Protein AF-A0AAQ2EU98-F1 (afdb_monomer_lite)

Radius of gyration: 20.44 Å; chains: 1; bounding box: 44×39×70 Å

Sequence (156 aa):
MKKLAYVLSVLFVCFVSSFALSAEQKSAYGIDYHKITYPQIITDFMYGIEPKLIEYYDTLKLTEKQKIHSLNGIAGSLTLNHMFKTLVEDIAATDPEATFVFTKLPKDDYSNLHLLAEYFRQKKEYKDKYGVELTKEEAEKSLKLYKALFGKDYNH

Structure (mmCIF, N/CA/C/O backbone):
data_AF-A0AAQ2EU98-F1
#
_entry.id   AF-A0AAQ2EU98-F1
#
loop_
_atom_site.group_PDB
_atom_site.id
_atom_site.type_symbol
_atom_site.label_atom_id
_atom_site.label_alt_id
_atom_site.label_comp_id
_atom_site.label_asym_id
_atom_site.label_entity_id
_atom_site.label_seq_id
_atom_site.pdbx_PDB_ins_code
_atom_site.Cartn_x
_atom_site.Cartn_y
_atom_site.Cartn_z
_atom_site.occupancy
_atom_site.B_iso_or_equiv
_atom_site.auth_seq_id
_atom_site.auth_comp_id
_atom_site.auth_asym_id
_atom_site.auth_atom_id
_atom_site.pdbx_PDB_model_num
ATOM 1 N N . MET A 1 1 ? -21.799 -8.458 -53.720 1.00 51.47 1 MET A N 1
ATOM 2 C CA . MET A 1 1 ? -20.801 -7.518 -53.152 1.00 51.47 1 MET A CA 1
ATOM 3 C C . MET A 1 1 ? -21.283 -6.719 -51.929 1.00 51.47 1 MET A C 1
ATOM 5 O O . MET A 1 1 ? -20.451 -6.396 -51.100 1.00 51.47 1 MET A O 1
ATOM 9 N N . LYS A 1 2 ? -22.589 -6.455 -51.730 1.00 50.22 2 LYS A N 1
ATOM 10 C CA . LYS A 1 2 ? -23.087 -5.677 -50.566 1.00 50.22 2 LYS A CA 1
ATOM 11 C C . LYS A 1 2 ? -22.963 -6.368 -49.191 1.00 50.22 2 LYS A C 1
ATOM 13 O O . LYS A 1 2 ? -22.840 -5.684 -48.185 1.00 50.22 2 LYS A O 1
ATOM 18 N N . LYS A 1 3 ? -22.953 -7.709 -49.138 1.00 52.12 3 LYS A N 1
ATOM 19 C CA . LYS A 1 3 ? -22.832 -8.467 -47.874 1.00 52.12 3 LYS A CA 1
ATOM 20 C C . LYS A 1 3 ? -21.415 -8.465 -47.283 1.00 52.12 3 LYS A C 1
ATOM 22 O O . LYS A 1 3 ? -21.280 -8.542 -46.072 1.00 52.12 3 LYS A O 1
ATOM 27 N N . LEU A 1 4 ? -20.375 -8.327 -48.113 1.00 52.66 4 LEU A N 1
ATOM 28 C CA . LEU A 1 4 ? -18.983 -8.331 -47.642 1.00 52.66 4 LEU A CA 1
ATOM 29 C C . LEU A 1 4 ? -18.619 -7.015 -46.932 1.00 52.66 4 LEU A C 1
ATOM 31 O O . LEU A 1 4 ? -17.951 -7.026 -45.905 1.00 52.66 4 LEU A O 1
ATOM 35 N N . ALA A 1 5 ? -19.122 -5.889 -47.449 1.00 55.06 5 ALA A N 1
ATOM 36 C CA . ALA A 1 5 ? -18.885 -4.566 -46.874 1.00 55.06 5 ALA A CA 1
ATOM 37 C C . ALA A 1 5 ? -19.527 -4.404 -45.483 1.00 55.06 5 ALA A C 1
ATOM 39 O O . ALA A 1 5 ? -18.953 -3.746 -44.620 1.00 55.06 5 ALA A O 1
ATOM 40 N N . TYR A 1 6 ? -20.676 -5.051 -45.252 1.00 54.59 6 TYR A N 1
ATOM 41 C CA . TYR A 1 6 ? -21.376 -5.039 -43.962 1.00 54.59 6 TYR A CA 1
ATOM 42 C C . TYR A 1 6 ? -20.635 -5.841 -42.883 1.00 54.59 6 TYR A C 1
ATOM 44 O O . TYR A 1 6 ? -20.549 -5.413 -41.739 1.00 54.59 6 TYR A O 1
ATOM 52 N N . VAL A 1 7 ? -20.047 -6.984 -43.249 1.00 57.12 7 VAL A N 1
ATOM 53 C CA . VAL A 1 7 ? -19.273 -7.810 -42.306 1.00 57.12 7 VAL A CA 1
ATOM 54 C C . VAL A 1 7 ? -17.977 -7.105 -41.892 1.00 57.12 7 VAL A C 1
ATOM 56 O O . VAL A 1 7 ? -17.619 -7.122 -40.717 1.00 57.12 7 VAL A O 1
ATOM 59 N N . LEU A 1 8 ? -17.317 -6.411 -42.824 1.00 54.53 8 LEU A N 1
ATOM 60 C CA . LEU A 1 8 ? -16.112 -5.625 -42.535 1.00 54.53 8 LEU A CA 1
ATOM 61 C C . LEU A 1 8 ? -16.386 -4.404 -41.646 1.00 54.53 8 LEU A C 1
ATOM 63 O O . LEU A 1 8 ? -15.570 -4.084 -40.786 1.00 54.53 8 LEU A O 1
ATOM 67 N N . SER A 1 9 ? -17.536 -3.744 -41.802 1.00 56.69 9 SER A N 1
ATOM 68 C CA . SER A 1 9 ? -17.892 -2.585 -40.971 1.00 56.69 9 SER A CA 1
ATOM 69 C C . SER A 1 9 ? -18.338 -2.981 -39.559 1.00 56.69 9 SER A C 1
ATOM 71 O O . SER A 1 9 ? -18.007 -2.277 -38.609 1.00 56.69 9 SER A O 1
ATOM 73 N N . VAL A 1 10 ? -18.981 -4.140 -39.383 1.00 56.00 10 VAL A N 1
ATOM 74 C CA . VAL A 1 10 ? -19.295 -4.680 -38.045 1.00 56.00 10 VAL A CA 1
ATOM 75 C C . VAL A 1 10 ? -18.024 -5.116 -37.301 1.00 56.00 10 VAL A C 1
ATOM 77 O O . VAL A 1 10 ? -17.886 -4.829 -36.115 1.00 56.00 10 VAL A O 1
ATOM 80 N N . LEU A 1 11 ? -17.054 -5.723 -37.995 1.00 51.88 11 LEU A N 1
ATOM 81 C CA . LEU A 1 11 ? -15.755 -6.070 -37.401 1.00 51.88 11 LEU A CA 1
ATOM 82 C C . LEU A 1 11 ? -14.951 -4.835 -36.983 1.00 51.88 11 LEU A C 1
ATOM 84 O O . LEU A 1 11 ? -14.313 -4.859 -35.934 1.00 51.88 11 LEU A O 1
ATOM 88 N N . PHE A 1 12 ? -15.014 -3.749 -37.758 1.00 50.00 12 PHE A N 1
ATOM 89 C CA . PHE A 1 12 ? -14.307 -2.515 -37.423 1.00 50.00 12 PHE A CA 1
ATOM 90 C C . PHE A 1 12 ? -14.896 -1.844 -36.175 1.00 50.00 12 PHE A C 1
ATOM 92 O O . PHE A 1 12 ? -14.141 -1.483 -35.282 1.00 50.00 12 PHE A O 1
ATOM 99 N N . VAL A 1 13 ? -16.228 -1.764 -36.048 1.00 52.78 13 VAL A N 1
ATOM 100 C CA . VAL A 1 13 ? -16.895 -1.155 -34.877 1.00 52.78 13 VAL A CA 1
ATOM 101 C C . VAL A 1 13 ? -16.627 -1.941 -33.589 1.00 52.78 13 VAL A C 1
ATOM 103 O O . VAL A 1 13 ? -16.368 -1.325 -32.557 1.00 52.78 13 VAL A O 1
ATOM 106 N N . CYS A 1 14 ? -16.593 -3.277 -33.646 1.00 49.75 14 CYS A N 1
ATOM 107 C CA . CYS A 1 14 ? -16.238 -4.098 -32.484 1.00 49.75 14 CYS A CA 1
ATOM 108 C C . CYS A 1 14 ? -14.759 -3.973 -32.081 1.00 49.75 14 CYS A C 1
ATOM 110 O O . CYS A 1 14 ? -14.447 -4.119 -30.901 1.00 49.75 14 CYS A O 1
ATOM 112 N N . PHE A 1 15 ? -13.856 -3.673 -33.023 1.00 46.19 15 PHE A N 1
ATOM 113 C CA . PHE A 1 15 ? -12.434 -3.488 -32.720 1.00 46.19 15 PHE A CA 1
ATOM 114 C C . PHE A 1 15 ? -12.136 -2.127 -32.077 1.00 46.19 15 PHE A C 1
ATOM 116 O O . PHE A 1 15 ? -11.270 -2.046 -31.209 1.00 46.19 15 PHE A O 1
ATOM 123 N N . VAL A 1 16 ? -12.862 -1.060 -32.442 1.00 50.31 16 VAL A N 1
ATOM 124 C CA . VAL A 1 16 ? -12.644 0.266 -31.825 1.00 50.31 16 VAL A CA 1
ATOM 125 C C . VAL A 1 16 ? -13.296 0.388 -30.446 1.00 50.31 16 VAL A C 1
ATOM 127 O O . VAL A 1 16 ? -12.795 1.127 -29.604 1.00 50.31 16 VAL A O 1
ATOM 130 N N . SER A 1 17 ? -14.365 -0.367 -30.162 1.00 44.22 17 SER A N 1
ATOM 131 C CA . SER A 1 17 ? -15.016 -0.351 -28.842 1.00 44.22 17 SER A CA 1
ATOM 132 C C . SER A 1 17 ? -14.200 -1.014 -27.725 1.00 44.22 17 SER A C 1
ATOM 134 O O . SER A 1 17 ? -14.495 -0.792 -26.554 1.00 44.22 17 SER A O 1
ATOM 136 N N . SER A 1 18 ? -13.163 -1.791 -28.056 1.00 44.19 18 SER A N 1
ATOM 137 C CA . SER A 1 18 ? -12.210 -2.317 -27.066 1.00 44.19 18 SER A CA 1
ATOM 138 C C . SER A 1 18 ? -11.132 -1.303 -26.664 1.00 44.19 18 SER A C 1
ATOM 140 O O . SER A 1 18 ? -10.436 -1.534 -25.682 1.00 44.19 18 SER A O 1
ATOM 142 N N . PHE A 1 19 ? -11.037 -0.154 -27.345 1.00 45.81 19 PHE A N 1
ATOM 143 C CA . PHE A 1 19 ? -10.259 1.009 -26.895 1.00 45.81 19 PHE A CA 1
ATOM 144 C C . PHE A 1 19 ? -11.120 1.954 -26.045 1.00 45.81 19 PHE A C 1
ATOM 146 O O . PHE A 1 19 ? -11.002 3.178 -26.128 1.00 45.81 19 PHE A O 1
ATOM 153 N N . ALA A 1 20 ? -12.021 1.382 -25.242 1.00 42.53 20 ALA A N 1
ATOM 154 C CA . ALA A 1 20 ? -12.706 2.098 -24.183 1.00 42.53 20 ALA A CA 1
ATOM 155 C C . ALA A 1 20 ? -11.646 2.669 -23.234 1.00 42.53 20 ALA A C 1
ATOM 157 O O . ALA A 1 20 ? -11.053 1.933 -22.456 1.00 42.53 20 ALA A O 1
ATOM 158 N N . LEU A 1 21 ? -11.390 3.969 -23.398 1.00 41.78 21 LEU A N 1
ATOM 159 C CA . LEU A 1 21 ? -10.647 4.860 -22.520 1.00 41.78 21 LEU A CA 1
ATOM 160 C C . LEU A 1 21 ? -9.544 4.168 -21.707 1.00 41.78 21 LEU A C 1
ATOM 162 O O . LEU A 1 21 ? -9.764 3.741 -20.575 1.00 41.78 21 LEU A O 1
ATOM 166 N N . SER A 1 22 ? -8.308 4.254 -22.199 1.00 42.41 22 SER A N 1
ATOM 167 C CA . SER A 1 22 ? -7.204 4.521 -21.276 1.00 42.41 22 SER A CA 1
ATOM 168 C C . SER A 1 22 ? -7.472 5.907 -20.684 1.00 42.41 22 SER A C 1
ATOM 170 O O . SER A 1 22 ? -6.926 6.904 -21.154 1.00 42.41 22 SER A O 1
ATOM 172 N N . ALA A 1 23 ? -8.424 5.999 -19.747 1.00 52.41 23 ALA A N 1
ATOM 173 C CA . ALA A 1 23 ? -8.611 7.181 -18.932 1.00 52.41 23 ALA A CA 1
ATOM 174 C C . ALA A 1 23 ? -7.241 7.434 -18.322 1.00 52.41 23 ALA A C 1
ATOM 176 O O . ALA A 1 23 ? -6.700 6.559 -17.650 1.00 52.41 23 ALA A O 1
ATOM 177 N N . GLU A 1 24 ? -6.641 8.562 -18.687 1.00 60.84 24 GLU A N 1
ATOM 178 C CA . GLU A 1 24 ? -5.325 8.960 -18.215 1.00 60.84 24 GLU A CA 1
ATOM 179 C C . GLU A 1 24 ? -5.351 8.845 -16.686 1.00 60.84 24 GLU A C 1
ATOM 181 O O . GLU A 1 24 ? -6.084 9.587 -16.026 1.00 60.84 24 GLU A O 1
ATOM 186 N N . GLN A 1 25 ? -4.667 7.836 -16.137 1.00 74.19 25 GLN A N 1
ATOM 187 C CA . GLN A 1 25 ? -4.661 7.592 -14.701 1.00 74.19 25 GLN A CA 1
ATOM 188 C C . GLN A 1 25 ? -4.006 8.807 -14.052 1.00 74.19 25 GLN A C 1
ATOM 190 O O . GLN A 1 25 ? -2.835 9.105 -14.284 1.00 74.19 25 GLN A O 1
ATOM 195 N N . LYS A 1 26 ? -4.798 9.567 -13.297 1.00 85.88 26 LYS A N 1
ATOM 196 C CA . LYS A 1 26 ? -4.358 10.795 -12.640 1.00 85.88 26 LYS A CA 1
ATOM 197 C C . LYS A 1 26 ? -4.565 10.668 -11.148 1.00 85.88 26 LYS A C 1
ATOM 199 O O . LYS A 1 26 ? -5.641 10.289 -10.696 1.00 85.88 26 LYS A O 1
ATOM 204 N N . SER A 1 27 ? -3.523 11.029 -10.411 1.00 92.94 27 SER A N 1
ATOM 205 C CA . SER A 1 27 ? -3.577 11.133 -8.961 1.00 92.94 27 SER A CA 1
ATOM 206 C C . SER A 1 27 ? -4.457 12.307 -8.554 1.00 92.94 27 SER A C 1
ATOM 208 O O . SER A 1 27 ? -4.420 13.368 -9.187 1.00 92.94 27 SER A O 1
ATOM 210 N N . ALA A 1 28 ? -5.202 12.143 -7.460 1.00 92.75 28 ALA A N 1
ATOM 211 C CA . ALA A 1 28 ? -6.030 13.207 -6.892 1.00 92.75 28 ALA A CA 1
ATOM 212 C C . ALA A 1 28 ? -5.191 14.413 -6.432 1.00 92.75 28 ALA A C 1
ATOM 214 O O . ALA A 1 28 ? -5.677 15.542 -6.428 1.00 92.75 28 ALA A O 1
ATOM 215 N N . TYR A 1 29 ? -3.921 14.175 -6.096 1.00 93.81 29 TYR A N 1
ATOM 216 C CA . TYR A 1 29 ? -2.953 15.194 -5.696 1.00 93.81 29 TYR A CA 1
ATOM 217 C C . TYR A 1 29 ? -1.939 15.539 -6.795 1.00 93.81 29 TYR A C 1
ATOM 219 O O . TYR A 1 29 ? -0.920 16.171 -6.523 1.00 93.81 29 TYR A O 1
ATOM 227 N N . GLY A 1 30 ? -2.189 15.120 -8.041 1.00 92.62 30 GLY A N 1
ATOM 228 C CA . GLY A 1 30 ? -1.293 15.394 -9.166 1.00 92.62 30 GLY A CA 1
ATOM 229 C C . GLY A 1 30 ? 0.069 14.700 -9.063 1.00 92.62 30 GLY A C 1
ATOM 230 O O . GLY A 1 30 ? 1.026 15.145 -9.696 1.00 92.62 30 GLY A O 1
ATOM 231 N N . ILE A 1 31 ? 0.177 13.627 -8.272 1.00 94.06 31 ILE A N 1
ATOM 232 C CA . ILE A 1 31 ? 1.392 12.816 -8.186 1.00 94.06 31 ILE A CA 1
ATOM 233 C C . ILE A 1 31 ? 1.550 12.011 -9.480 1.00 94.06 31 ILE A C 1
ATOM 235 O O . ILE A 1 31 ? 0.650 11.295 -9.923 1.00 94.06 31 ILE A O 1
ATOM 239 N N . ASP A 1 32 ? 2.724 12.130 -10.088 1.00 93.94 32 ASP A N 1
ATOM 240 C CA . ASP A 1 32 ? 3.100 11.366 -11.270 1.00 93.94 32 ASP A CA 1
ATOM 241 C C . ASP A 1 32 ? 3.812 10.081 -10.833 1.00 93.94 32 ASP A C 1
ATOM 243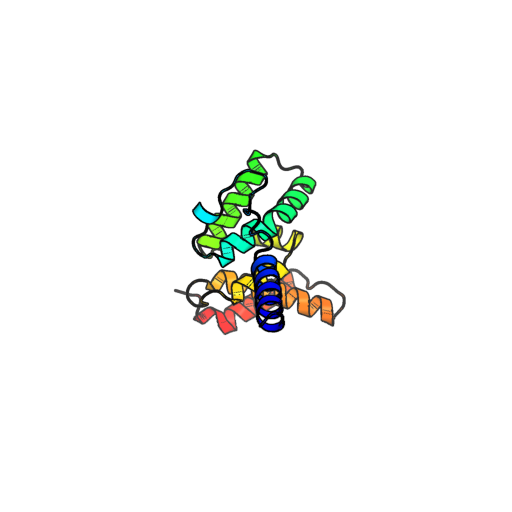 O O . ASP A 1 32 ? 5.038 10.045 -10.691 1.00 93.94 32 ASP A O 1
ATOM 247 N N . TYR A 1 33 ? 3.040 9.023 -10.564 1.00 94.75 33 TYR A N 1
ATOM 248 C CA . TYR A 1 33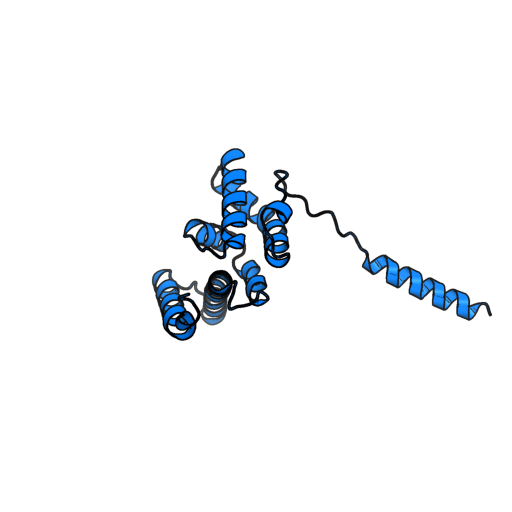 ? 3.616 7.757 -10.111 1.00 94.75 33 TYR A CA 1
ATOM 249 C C . TYR A 1 33 ? 4.491 7.099 -11.176 1.00 94.75 33 TYR A C 1
ATOM 251 O O . TYR A 1 33 ? 5.425 6.396 -10.798 1.00 94.75 33 TYR A O 1
ATOM 259 N N . HIS A 1 34 ? 4.287 7.366 -12.471 1.00 93.06 34 HIS A N 1
ATOM 260 C CA . HIS A 1 34 ? 5.181 6.867 -13.526 1.00 93.06 34 HIS A CA 1
ATOM 261 C C . HIS A 1 34 ? 6.611 7.402 -13.375 1.00 93.06 34 HIS A C 1
ATOM 263 O O . HIS A 1 34 ? 7.569 6.722 -13.733 1.00 93.06 34 HIS A O 1
ATOM 269 N N . LYS A 1 35 ? 6.786 8.610 -12.823 1.00 92.19 35 LYS A N 1
ATOM 270 C CA . LYS A 1 35 ? 8.119 9.176 -12.550 1.00 92.19 35 LYS A CA 1
ATOM 271 C C . LYS A 1 35 ? 8.782 8.619 -11.293 1.00 92.19 35 LYS A C 1
ATOM 273 O O . LYS A 1 35 ? 9.990 8.768 -11.134 1.00 92.19 35 LYS A O 1
ATOM 278 N N . ILE A 1 36 ? 8.003 8.029 -10.389 1.00 92.12 36 ILE A N 1
ATOM 279 C CA . ILE A 1 36 ? 8.484 7.525 -9.092 1.00 92.12 36 ILE A CA 1
ATOM 280 C C . ILE A 1 36 ? 8.686 6.008 -9.138 1.00 92.12 36 ILE A C 1
ATOM 282 O O . ILE A 1 36 ? 9.574 5.465 -8.479 1.00 92.12 36 ILE A O 1
ATOM 286 N N . THR A 1 37 ? 7.845 5.318 -9.901 1.00 89.62 37 THR A N 1
ATOM 287 C CA . THR A 1 37 ? 7.790 3.861 -9.988 1.00 89.62 37 THR A CA 1
ATOM 288 C C . THR A 1 37 ? 8.222 3.425 -11.378 1.00 89.62 37 THR A C 1
ATOM 290 O O . THR A 1 37 ? 7.655 3.856 -12.374 1.00 89.62 37 THR A O 1
ATOM 293 N N . TYR A 1 38 ? 9.271 2.602 -11.450 1.00 84.62 38 TYR A N 1
ATOM 294 C CA . TYR A 1 38 ? 9.794 2.114 -12.729 1.00 84.62 38 TYR A CA 1
ATOM 295 C C . TYR A 1 38 ? 9.009 0.909 -13.273 1.00 84.62 38 TYR A C 1
ATOM 297 O O . TYR A 1 38 ? 8.746 0.869 -14.475 1.00 84.62 38 TYR A O 1
ATOM 305 N N . PRO A 1 39 ? 8.604 -0.079 -12.449 1.00 91.19 39 PRO A N 1
ATOM 306 C CA . PRO A 1 39 ? 7.789 -1.185 -12.939 1.00 91.19 39 PRO A CA 1
ATOM 307 C C . PRO A 1 39 ? 6.329 -0.758 -13.081 1.00 91.19 39 PRO A C 1
ATOM 309 O O . PRO A 1 39 ? 5.707 -0.364 -12.095 1.00 91.19 39 PRO A O 1
ATOM 312 N N . GLN A 1 40 ? 5.755 -0.948 -14.273 1.00 93.12 40 GLN A N 1
ATOM 313 C CA . GLN A 1 40 ? 4.361 -0.589 -14.562 1.00 93.12 40 GLN A CA 1
ATOM 314 C C . GLN A 1 40 ? 3.367 -1.212 -13.567 1.00 93.12 40 GLN A C 1
ATOM 316 O O . GLN A 1 40 ? 2.427 -0.554 -13.148 1.00 93.12 40 GLN A O 1
ATOM 321 N N . ILE A 1 41 ? 3.619 -2.445 -13.107 1.00 95.00 41 ILE A N 1
ATOM 322 C CA . ILE A 1 41 ? 2.785 -3.115 -12.092 1.00 95.00 41 ILE A CA 1
ATOM 323 C C . ILE A 1 41 ? 2.703 -2.301 -10.790 1.00 95.00 41 ILE A C 1
ATOM 325 O O . ILE A 1 41 ? 1.648 -2.256 -10.162 1.00 95.00 41 ILE A O 1
ATOM 329 N N . ILE A 1 42 ? 3.800 -1.662 -10.371 1.00 95.06 42 ILE A N 1
ATOM 330 C CA . ILE A 1 42 ? 3.831 -0.835 -9.157 1.00 95.06 42 ILE A CA 1
ATOM 331 C C . ILE A 1 42 ? 3.120 0.495 -9.414 1.00 95.06 42 ILE A C 1
ATOM 333 O O . ILE A 1 42 ? 2.391 0.976 -8.549 1.00 95.06 42 ILE A O 1
ATOM 337 N N . THR A 1 43 ? 3.285 1.067 -10.605 1.00 95.44 43 THR A N 1
ATOM 338 C CA . THR A 1 43 ? 2.581 2.286 -11.013 1.00 95.44 43 THR A CA 1
ATOM 339 C C . THR A 1 43 ? 1.068 2.093 -11.021 1.00 95.44 43 THR A C 1
ATOM 341 O O . THR A 1 43 ? 0.339 2.862 -10.395 1.00 95.44 43 THR A O 1
ATOM 344 N N . ASP A 1 44 ? 0.606 1.025 -11.672 1.00 95.38 44 ASP A N 1
ATOM 345 C CA . ASP A 1 44 ? -0.805 0.655 -11.753 1.00 95.38 44 ASP A CA 1
ATOM 346 C C . ASP A 1 44 ? -1.373 0.387 -10.359 1.00 95.38 44 ASP A C 1
ATOM 348 O O . ASP A 1 44 ? -2.477 0.831 -10.039 1.00 95.38 44 ASP A O 1
ATOM 352 N N . PHE A 1 45 ? -0.602 -0.301 -9.508 1.00 95.75 45 PHE A N 1
ATOM 353 C CA . PHE A 1 45 ? -0.959 -0.502 -8.108 1.00 95.75 45 PHE A CA 1
ATOM 354 C C . PHE A 1 45 ? -1.154 0.837 -7.390 1.00 95.75 45 PHE A C 1
ATOM 356 O O . PHE A 1 45 ? -2.178 1.015 -6.735 1.00 95.75 45 PHE A O 1
ATOM 363 N N . MET A 1 46 ? -0.223 1.788 -7.537 1.00 96.44 46 MET A N 1
ATOM 364 C CA . MET A 1 46 ? -0.306 3.096 -6.878 1.00 96.44 46 MET A CA 1
ATOM 365 C C . MET A 1 46 ? -1.536 3.892 -7.313 1.00 96.44 46 MET A C 1
ATOM 367 O O . MET A 1 46 ? -2.263 4.391 -6.454 1.00 96.44 46 MET A O 1
ATOM 371 N N . TYR A 1 47 ? -1.824 3.957 -8.614 1.00 95.75 47 TYR A N 1
ATOM 372 C CA . TYR A 1 47 ? -3.050 4.601 -9.095 1.00 95.75 47 TYR A CA 1
ATOM 373 C C . TYR A 1 47 ? -4.317 3.876 -8.631 1.00 95.75 47 TYR A C 1
ATOM 375 O O . TYR A 1 47 ? -5.328 4.521 -8.356 1.00 95.75 47 TYR A O 1
ATOM 383 N N . GLY A 1 48 ? -4.280 2.546 -8.521 1.00 94.94 48 GLY A N 1
ATOM 384 C CA . GLY A 1 48 ? -5.418 1.754 -8.060 1.00 94.94 48 GLY A CA 1
ATOM 385 C C . GLY A 1 48 ? -5.708 1.896 -6.563 1.00 94.94 48 GLY A C 1
ATOM 386 O O . GLY A 1 48 ? -6.873 1.922 -6.164 1.00 94.94 48 GLY A O 1
ATOM 387 N N . ILE A 1 49 ? -4.668 1.988 -5.729 1.00 95.62 49 ILE A N 1
ATOM 388 C CA . ILE A 1 49 ? -4.797 2.021 -4.265 1.00 95.62 49 ILE A CA 1
ATOM 389 C C . ILE A 1 49 ? -4.972 3.438 -3.711 1.00 95.62 49 ILE A C 1
ATOM 391 O O . ILE A 1 49 ? -5.575 3.602 -2.650 1.00 95.62 49 ILE A O 1
ATOM 395 N N . GLU A 1 50 ? -4.484 4.466 -4.416 1.00 96.56 50 GLU A N 1
ATOM 396 C CA . GLU A 1 50 ? -4.502 5.856 -3.944 1.00 96.56 50 GLU A CA 1
ATOM 397 C C . GLU A 1 50 ? -5.883 6.317 -3.450 1.00 96.56 50 GLU A C 1
ATOM 399 O O . GLU A 1 50 ? -5.934 6.807 -2.324 1.00 96.56 50 GLU A O 1
ATOM 404 N N . PRO A 1 51 ? -7.005 6.147 -4.181 1.00 96.38 51 PRO A N 1
ATOM 405 C CA . PRO A 1 51 ? -8.304 6.623 -3.700 1.00 96.38 51 PRO A CA 1
ATOM 406 C C . PRO A 1 51 ? -8.679 6.043 -2.329 1.00 96.38 51 PRO A C 1
ATOM 408 O O . PRO A 1 51 ? -9.149 6.767 -1.456 1.00 96.38 51 PRO A O 1
ATOM 411 N N . LYS A 1 52 ? -8.376 4.758 -2.103 1.00 97.19 52 LYS A N 1
ATOM 412 C CA . LYS A 1 52 ? -8.649 4.065 -0.836 1.00 97.19 52 LYS A CA 1
ATOM 413 C C . LYS A 1 52 ? -7.736 4.556 0.286 1.00 97.19 52 LYS A C 1
ATOM 415 O O . LYS A 1 52 ? -8.181 4.721 1.419 1.00 97.19 52 LYS A O 1
ATOM 420 N N . LEU A 1 53 ? -6.466 4.826 -0.024 1.00 96.94 53 LEU A N 1
ATOM 421 C CA . LEU A 1 53 ? -5.530 5.440 0.923 1.00 96.94 53 LEU A CA 1
ATOM 422 C C . LEU A 1 53 ? -5.980 6.841 1.319 1.00 96.94 53 LEU A C 1
ATOM 424 O O . LEU A 1 53 ? -5.924 7.177 2.496 1.00 96.94 53 LEU A O 1
ATOM 428 N N . ILE A 1 54 ? -6.460 7.644 0.371 1.00 97.12 54 ILE A N 1
ATOM 429 C CA . ILE A 1 54 ? -6.969 8.989 0.654 1.00 97.12 54 ILE A CA 1
ATOM 430 C C . ILE A 1 54 ? -8.169 8.917 1.594 1.00 97.12 54 ILE A C 1
ATOM 432 O O . ILE A 1 54 ? -8.158 9.609 2.612 1.00 97.12 54 ILE A O 1
ATOM 436 N N . GLU A 1 55 ? -9.140 8.046 1.306 1.00 97.12 55 GLU A N 1
ATOM 437 C CA . GLU A 1 55 ? -10.298 7.810 2.178 1.00 97.12 55 GLU A CA 1
ATOM 438 C C . GLU A 1 55 ? -9.866 7.403 3.591 1.00 97.12 55 GLU A C 1
ATOM 440 O O . GLU A 1 55 ? -10.332 7.976 4.577 1.00 97.12 55 GLU A O 1
ATOM 445 N N . TYR A 1 56 ? -8.918 6.471 3.712 1.00 96.94 56 TYR A N 1
ATOM 446 C CA . TYR A 1 56 ? -8.366 6.078 5.007 1.00 96.94 56 TYR A CA 1
ATOM 447 C C . TYR A 1 56 ? -7.666 7.246 5.717 1.00 96.94 56 TYR A C 1
ATOM 449 O O . TYR A 1 56 ? -7.925 7.508 6.894 1.00 96.94 56 TYR A O 1
ATOM 457 N N . TYR A 1 57 ? -6.838 8.014 5.013 1.00 97.56 57 TYR A N 1
ATOM 458 C CA . TYR A 1 57 ? -6.137 9.172 5.568 1.00 97.56 57 TYR A CA 1
ATOM 459 C C . TYR A 1 57 ? -7.074 10.304 5.997 1.00 97.56 57 TYR A C 1
ATOM 461 O O . TYR A 1 57 ? -6.750 11.039 6.934 1.00 97.56 57 TYR A O 1
ATOM 469 N N . ASP A 1 58 ? -8.238 10.436 5.362 1.00 97.00 58 ASP A N 1
ATOM 470 C CA . ASP A 1 58 ? -9.303 11.331 5.815 1.00 97.00 58 ASP A CA 1
ATOM 471 C C . ASP A 1 58 ? -9.851 10.913 7.183 1.00 97.00 58 ASP A C 1
ATOM 473 O O . ASP A 1 58 ? -10.031 11.766 8.056 1.00 97.00 58 ASP A O 1
ATOM 477 N N . THR A 1 59 ? -10.019 9.609 7.437 1.00 97.31 59 THR A N 1
ATOM 478 C CA . THR A 1 59 ? -10.421 9.118 8.771 1.00 97.31 59 THR A CA 1
ATOM 479 C C . THR A 1 59 ? -9.383 9.437 9.851 1.00 97.31 59 THR A C 1
ATOM 481 O O . THR A 1 59 ? -9.738 9.735 10.993 1.00 97.31 59 THR A O 1
ATOM 484 N N . LEU A 1 60 ? -8.102 9.458 9.472 1.00 95.88 60 LEU A N 1
ATOM 485 C CA . LEU A 1 60 ? -6.981 9.836 10.334 1.00 95.88 60 LEU A CA 1
ATOM 486 C C . LEU A 1 60 ? -6.803 11.357 10.463 1.00 95.88 60 LEU A C 1
ATOM 488 O O . LEU A 1 60 ? -5.930 11.809 11.207 1.00 95.88 60 LEU A O 1
ATOM 492 N N . LYS A 1 61 ? -7.621 12.154 9.761 1.00 96.62 61 LYS A N 1
ATOM 493 C CA . LYS A 1 61 ? -7.563 13.624 9.726 1.00 96.62 61 LYS A CA 1
ATOM 494 C C . LYS A 1 61 ? -6.191 14.156 9.297 1.00 96.62 61 LYS A C 1
ATOM 496 O O . LYS A 1 61 ? -5.728 15.175 9.813 1.00 96.62 61 LYS A O 1
ATOM 501 N N . LEU A 1 62 ? -5.529 13.468 8.365 1.00 96.62 62 LEU A N 1
ATOM 502 C CA . LEU A 1 62 ? -4.248 13.927 7.831 1.00 96.62 62 LEU A CA 1
ATOM 503 C C . LEU A 1 62 ? -4.435 15.183 6.976 1.00 96.62 62 LEU A C 1
ATOM 505 O O . LEU A 1 62 ? -5.363 15.288 6.174 1.00 96.62 62 LEU A O 1
ATOM 509 N N . THR A 1 63 ? -3.502 16.123 7.107 1.00 97.38 63 THR A N 1
ATOM 510 C CA . THR A 1 63 ? -3.416 17.280 6.208 1.00 97.38 63 THR A CA 1
ATOM 511 C C . THR A 1 63 ? -3.055 16.839 4.790 1.00 97.38 63 THR A C 1
ATOM 513 O O . THR A 1 63 ? -2.401 15.815 4.595 1.00 97.38 63 THR A O 1
ATOM 516 N N . GLU A 1 64 ? -3.398 17.648 3.788 1.00 97.06 64 GLU A N 1
ATOM 517 C CA . GLU A 1 64 ? -3.030 17.395 2.388 1.00 97.06 64 GLU A CA 1
ATOM 518 C C . GLU A 1 64 ? -1.526 17.128 2.214 1.00 97.06 64 GLU A C 1
ATOM 520 O O . GLU A 1 64 ? -1.130 16.140 1.598 1.00 97.06 64 GLU A O 1
ATOM 525 N N . LYS A 1 65 ? -0.671 17.936 2.855 1.00 97.50 65 LYS A N 1
ATOM 526 C CA . LYS A 1 65 ? 0.786 17.743 2.830 1.00 97.50 65 LYS A CA 1
ATOM 527 C C . LYS A 1 65 ? 1.203 16.376 3.382 1.00 97.50 65 LYS A C 1
ATOM 529 O O . LYS A 1 65 ? 2.118 15.759 2.842 1.00 97.50 65 LYS A O 1
ATOM 534 N N . GLN A 1 66 ? 0.560 15.908 4.453 1.00 97.38 66 GLN A N 1
ATOM 535 C CA . GLN A 1 66 ? 0.837 14.588 5.025 1.00 97.38 66 GLN A CA 1
ATOM 536 C C . GLN A 1 66 ? 0.382 13.471 4.090 1.00 97.38 66 GLN A C 1
ATOM 538 O O . GLN A 1 66 ? 1.147 12.540 3.880 1.00 97.38 66 GLN A O 1
ATOM 543 N N . LYS A 1 67 ? -0.798 13.591 3.471 1.00 97.44 67 LYS A N 1
ATOM 544 C CA . LYS A 1 67 ? -1.283 12.616 2.483 1.00 97.44 67 LYS A CA 1
ATOM 545 C C . LYS A 1 67 ? -0.326 12.492 1.301 1.00 97.44 67 LYS A C 1
ATOM 547 O O . LYS A 1 67 ? 0.102 11.390 0.980 1.00 97.44 67 LYS A O 1
ATOM 552 N N . ILE A 1 68 ? 0.080 13.620 0.715 1.00 97.12 68 ILE A N 1
ATOM 553 C CA . ILE A 1 68 ? 1.054 13.656 -0.386 1.00 97.12 68 ILE A CA 1
ATOM 554 C C . ILE A 1 68 ? 2.376 13.014 0.041 1.00 97.12 68 ILE A C 1
ATOM 556 O O . ILE A 1 68 ? 2.959 12.233 -0.710 1.00 97.12 68 ILE A O 1
ATOM 560 N N . HIS A 1 69 ? 2.864 13.330 1.242 1.00 96.06 69 HIS A N 1
ATOM 561 C CA . HIS A 1 69 ? 4.097 12.743 1.759 1.00 96.06 69 HIS A CA 1
ATOM 562 C C . HIS A 1 69 ? 3.983 11.221 1.929 1.00 96.06 69 HIS A C 1
ATOM 564 O O . HIS A 1 69 ? 4.867 10.501 1.469 1.00 96.06 69 HIS A O 1
ATOM 570 N N . SER A 1 70 ? 2.890 10.732 2.520 1.00 95.38 70 SER A N 1
ATOM 571 C CA . SER A 1 70 ? 2.636 9.298 2.690 1.00 95.38 70 SER A CA 1
ATOM 572 C C . SER A 1 70 ? 2.543 8.575 1.348 1.00 95.38 70 SER A C 1
ATOM 574 O O . SER A 1 70 ? 3.236 7.581 1.153 1.00 95.38 70 SER A O 1
ATOM 576 N N . LEU A 1 71 ? 1.783 9.108 0.385 1.00 96.75 71 LEU A N 1
ATOM 577 C CA . LEU A 1 71 ? 1.638 8.523 -0.955 1.00 96.75 71 LEU A CA 1
ATOM 578 C C . LEU A 1 71 ? 2.980 8.427 -1.699 1.00 96.75 71 LEU A C 1
ATOM 580 O O . LEU A 1 71 ? 3.306 7.377 -2.252 1.00 96.75 71 LEU A O 1
ATOM 584 N N . ASN A 1 72 ? 3.798 9.484 -1.658 1.00 95.38 72 ASN A N 1
ATOM 585 C CA . ASN A 1 72 ? 5.151 9.454 -2.224 1.00 95.38 72 ASN A CA 1
ATOM 586 C C . ASN A 1 72 ? 6.061 8.455 -1.492 1.00 95.38 72 ASN A C 1
ATOM 588 O O . ASN A 1 72 ? 6.857 7.767 -2.129 1.00 95.38 72 ASN A O 1
ATOM 592 N N . GLY A 1 73 ? 5.942 8.355 -0.165 1.00 93.56 73 GLY A N 1
ATOM 593 C CA . GLY A 1 73 ? 6.696 7.402 0.649 1.00 93.56 73 GLY A CA 1
ATOM 594 C C . GLY A 1 73 ? 6.353 5.946 0.330 1.00 93.56 73 GLY A C 1
ATOM 595 O O . GLY A 1 73 ? 7.258 5.116 0.216 1.00 93.56 73 GLY A O 1
ATOM 596 N N . ILE A 1 74 ? 5.066 5.644 0.130 1.00 94.44 74 ILE A N 1
ATOM 597 C CA . ILE A 1 74 ? 4.582 4.333 -0.322 1.00 94.44 74 ILE A CA 1
ATOM 598 C C . ILE A 1 74 ? 5.144 4.035 -1.714 1.00 94.44 74 ILE A C 1
ATOM 600 O O . ILE A 1 74 ? 5.856 3.044 -1.861 1.00 94.44 74 ILE A O 1
ATOM 604 N N . ALA A 1 75 ? 4.911 4.906 -2.704 1.00 94.38 75 ALA A N 1
ATOM 605 C CA . ALA A 1 75 ? 5.415 4.713 -4.067 1.00 94.38 75 ALA A CA 1
ATOM 606 C C . ALA A 1 75 ? 6.933 4.480 -4.095 1.00 94.38 75 ALA A C 1
ATOM 608 O O . ALA A 1 75 ? 7.398 3.502 -4.675 1.00 94.38 75 ALA A O 1
ATOM 609 N N . GLY A 1 76 ? 7.704 5.333 -3.414 1.00 92.00 76 GLY A N 1
ATOM 610 C CA . GLY A 1 76 ? 9.159 5.207 -3.355 1.00 92.00 76 GLY A CA 1
ATOM 611 C C . GLY A 1 76 ? 9.615 3.903 -2.700 1.00 92.00 76 GLY A C 1
ATOM 612 O O . GLY A 1 76 ? 10.534 3.254 -3.191 1.00 92.00 76 GLY A O 1
ATOM 613 N N . SER A 1 77 ? 8.953 3.471 -1.627 1.00 88.88 77 SER A N 1
ATOM 614 C CA . SER A 1 77 ? 9.331 2.230 -0.944 1.00 88.88 77 SER A CA 1
ATOM 615 C C . SER A 1 77 ? 8.983 0.988 -1.750 1.00 88.88 77 SER A C 1
ATOM 617 O O . SER A 1 77 ? 9.770 0.044 -1.769 1.00 88.88 77 SER A O 1
ATOM 619 N N . LEU A 1 78 ? 7.854 0.996 -2.463 1.00 92.25 78 LEU A N 1
ATOM 620 C CA . LEU A 1 78 ? 7.508 -0.087 -3.380 1.00 92.25 78 LEU A CA 1
ATOM 621 C C . LEU A 1 78 ? 8.530 -0.186 -4.518 1.00 92.25 78 LEU A C 1
ATOM 623 O O . LEU A 1 78 ? 9.021 -1.279 -4.789 1.00 92.25 78 LEU A O 1
ATOM 627 N N . THR A 1 79 ? 8.922 0.940 -5.125 1.00 89.75 79 THR A N 1
ATOM 628 C CA . THR A 1 79 ? 9.973 0.974 -6.160 1.00 89.75 79 THR A CA 1
ATOM 629 C C . THR A 1 79 ? 11.295 0.401 -5.665 1.00 89.75 79 THR A C 1
ATOM 631 O O . THR A 1 79 ? 11.967 -0.318 -6.396 1.00 89.75 79 THR A O 1
ATOM 634 N N . LEU A 1 80 ? 11.667 0.707 -4.422 1.00 88.69 80 LEU A N 1
ATOM 635 C CA . LEU A 1 80 ? 12.893 0.214 -3.796 1.00 88.69 80 LEU A CA 1
ATOM 636 C C . LEU A 1 80 ? 12.760 -1.213 -3.242 1.00 88.69 80 LEU A C 1
ATOM 638 O O . LEU A 1 80 ? 13.683 -1.682 -2.579 1.00 88.69 80 LEU A O 1
ATOM 642 N N . ASN A 1 81 ? 11.628 -1.892 -3.471 1.00 86.19 81 ASN A N 1
ATOM 643 C CA . ASN A 1 81 ? 11.336 -3.215 -2.919 1.00 86.19 81 ASN A CA 1
ATOM 644 C C . ASN A 1 81 ? 11.559 -3.257 -1.389 1.00 86.19 81 ASN A C 1
ATOM 646 O O . ASN A 1 81 ? 12.152 -4.189 -0.846 1.00 86.19 81 ASN A O 1
ATOM 650 N N . HIS A 1 82 ? 11.115 -2.222 -0.674 1.00 80.38 82 HIS A N 1
ATOM 651 C CA . HIS A 1 82 ? 11.315 -2.069 0.765 1.00 80.38 82 HIS A CA 1
ATOM 652 C C . HIS A 1 82 ? 9.975 -2.058 1.512 1.00 80.38 82 HIS A C 1
ATOM 654 O O . HIS A 1 82 ? 9.058 -1.309 1.181 1.00 80.38 82 HIS A O 1
ATOM 660 N N . MET A 1 83 ? 9.867 -2.882 2.559 1.00 76.81 83 MET A N 1
ATOM 661 C CA . MET A 1 83 ? 8.685 -2.949 3.422 1.00 76.81 83 MET A CA 1
ATOM 662 C C . MET A 1 83 ? 8.964 -2.297 4.773 1.00 76.81 83 MET A C 1
ATOM 664 O O . MET A 1 83 ? 9.714 -2.836 5.587 1.00 76.81 83 MET A O 1
ATOM 668 N N . PHE A 1 84 ? 8.293 -1.184 5.054 1.00 74.06 84 PHE A N 1
ATOM 669 C CA . PHE A 1 84 ? 8.274 -0.571 6.380 1.00 74.06 84 PHE A CA 1
ATOM 670 C C . PHE A 1 84 ? 6.888 -0.703 7.011 1.00 74.06 84 PHE A C 1
ATOM 672 O O . PHE A 1 84 ? 5.885 -0.873 6.322 1.00 74.06 84 PHE A O 1
ATOM 679 N N . LYS A 1 85 ? 6.832 -0.632 8.344 1.00 74.94 85 LYS A N 1
ATOM 680 C CA . LYS A 1 85 ? 5.619 -0.899 9.128 1.00 74.94 85 LYS A CA 1
ATOM 681 C C . LYS A 1 85 ? 4.403 -0.098 8.643 1.00 74.94 85 LYS A C 1
ATOM 683 O O . LYS A 1 85 ? 3.344 -0.679 8.449 1.00 74.94 85 LYS A O 1
ATOM 688 N N . THR A 1 86 ? 4.577 1.198 8.402 1.00 75.44 86 THR A N 1
ATOM 689 C CA . THR A 1 86 ? 3.482 2.088 7.999 1.00 75.44 86 THR A CA 1
ATOM 690 C C . THR A 1 86 ? 2.908 1.735 6.625 1.00 75.44 86 THR A C 1
ATOM 692 O O . THR A 1 86 ? 1.696 1.720 6.491 1.00 75.44 86 THR A O 1
ATOM 695 N N . LEU A 1 87 ? 3.731 1.340 5.640 1.00 83.38 87 LEU A N 1
ATOM 696 C CA . LEU A 1 87 ? 3.239 0.812 4.354 1.00 83.38 87 LEU A CA 1
ATOM 697 C C . LEU A 1 87 ? 2.292 -0.375 4.566 1.00 83.38 87 LEU A C 1
ATOM 699 O O . LEU A 1 87 ? 1.209 -0.427 3.990 1.00 83.38 87 LEU A O 1
ATOM 703 N N . VAL A 1 88 ? 2.713 -1.337 5.391 1.00 85.12 88 VAL A N 1
ATOM 704 C CA . VAL A 1 88 ? 1.924 -2.545 5.658 1.00 85.12 88 VAL A CA 1
ATOM 705 C C . VAL A 1 88 ? 0.622 -2.191 6.371 1.00 85.12 88 VAL A C 1
ATOM 707 O O . VAL A 1 88 ? -0.418 -2.733 6.019 1.00 85.12 88 VAL A O 1
ATOM 710 N N . GLU A 1 89 ? 0.662 -1.288 7.351 1.00 85.94 89 GLU A N 1
ATOM 711 C CA . GLU A 1 89 ? -0.524 -0.841 8.093 1.00 85.94 89 GLU A CA 1
ATOM 712 C C . GLU A 1 89 ? -1.518 -0.093 7.195 1.00 85.94 89 GLU A C 1
ATOM 714 O O . GLU A 1 89 ? -2.706 -0.409 7.218 1.00 85.94 89 GLU A O 1
ATOM 719 N N . ASP A 1 90 ? -1.034 0.823 6.356 1.00 90.81 90 ASP A N 1
ATOM 720 C CA . ASP A 1 90 ? -1.863 1.605 5.436 1.00 90.81 90 ASP A CA 1
ATOM 721 C C . ASP A 1 90 ? -2.541 0.714 4.384 1.00 90.81 90 ASP A C 1
ATOM 723 O O . ASP A 1 90 ? -3.737 0.848 4.119 1.00 90.81 90 ASP A O 1
ATOM 727 N N . ILE A 1 91 ? -1.808 -0.249 3.817 1.00 91.81 91 ILE A N 1
ATOM 728 C CA . ILE A 1 91 ? -2.369 -1.213 2.860 1.00 91.81 91 ILE A CA 1
ATOM 729 C C . ILE A 1 91 ? -3.344 -2.173 3.557 1.00 91.81 91 ILE A C 1
ATOM 731 O O . ILE A 1 91 ? -4.412 -2.463 3.022 1.00 91.81 91 ILE A O 1
ATOM 735 N N . ALA A 1 92 ? -3.021 -2.641 4.768 1.00 89.38 92 ALA A N 1
ATOM 736 C CA . ALA A 1 92 ? -3.898 -3.523 5.539 1.00 89.38 92 ALA A CA 1
ATOM 737 C C . ALA A 1 92 ? -5.245 -2.868 5.871 1.00 89.38 92 ALA A C 1
ATOM 739 O O . ALA A 1 92 ? -6.261 -3.559 5.912 1.00 89.38 92 ALA A O 1
ATOM 740 N N . ALA A 1 93 ? -5.241 -1.558 6.124 1.00 90.75 93 ALA A N 1
ATOM 741 C CA . ALA A 1 93 ? -6.431 -0.782 6.453 1.00 90.75 93 ALA A CA 1
ATOM 742 C C . ALA A 1 93 ? -7.297 -0.426 5.232 1.00 90.75 93 ALA A C 1
ATOM 744 O O . ALA A 1 93 ? -8.413 0.059 5.410 1.00 90.75 93 ALA A O 1
ATOM 745 N N . THR A 1 94 ? -6.801 -0.650 4.012 1.00 93.69 94 THR A N 1
ATOM 746 C CA . THR A 1 94 ? -7.458 -0.214 2.773 1.00 93.69 94 THR A CA 1
ATOM 747 C C . THR A 1 94 ? -7.851 -1.381 1.878 1.00 93.69 94 THR A C 1
ATOM 749 O O . THR A 1 94 ? -9.027 -1.731 1.798 1.00 93.69 94 THR A O 1
ATOM 752 N N . ASP A 1 95 ? -6.885 -1.984 1.192 1.00 93.00 95 ASP A N 1
ATOM 753 C CA . ASP A 1 95 ? -7.097 -3.128 0.309 1.00 93.00 95 ASP A CA 1
ATOM 754 C C . ASP A 1 95 ? -5.867 -4.049 0.327 1.00 93.00 95 ASP A C 1
ATOM 756 O O . ASP A 1 95 ? -4.965 -3.921 -0.509 1.00 93.00 95 ASP A O 1
ATOM 760 N N . PRO A 1 96 ? -5.807 -4.989 1.286 1.00 90.62 96 PRO A N 1
ATOM 761 C CA . PRO A 1 96 ? -4.693 -5.922 1.387 1.00 90.62 96 PRO A CA 1
ATOM 762 C C . PRO A 1 96 ? -4.572 -6.843 0.163 1.00 90.62 96 PRO A C 1
ATOM 764 O O . PRO A 1 96 ? -3.464 -7.250 -0.189 1.00 90.62 96 PRO A O 1
ATOM 767 N N . GLU A 1 97 ? -5.678 -7.161 -0.513 1.00 93.31 97 GLU A N 1
ATOM 768 C CA . GLU A 1 97 ? -5.700 -8.090 -1.651 1.00 93.31 97 GLU A CA 1
ATOM 769 C C . GLU A 1 97 ? -5.139 -7.461 -2.929 1.00 93.31 97 GLU A C 1
ATOM 771 O O . GLU A 1 97 ? -4.582 -8.169 -3.772 1.00 93.31 97 GLU A O 1
ATOM 776 N N . ALA A 1 98 ? -5.179 -6.130 -3.047 1.00 93.75 98 ALA A N 1
ATOM 777 C CA . ALA A 1 98 ? -4.545 -5.410 -4.151 1.00 93.75 98 ALA A CA 1
ATOM 778 C C . ALA A 1 98 ? -3.052 -5.751 -4.300 1.00 93.75 98 ALA A C 1
ATOM 780 O O . ALA A 1 98 ? -2.514 -5.705 -5.404 1.00 93.75 98 ALA A O 1
ATOM 781 N N . THR A 1 99 ? -2.378 -6.154 -3.217 1.00 93.69 99 THR A N 1
ATOM 782 C CA . THR A 1 99 ? -0.958 -6.540 -3.239 1.00 93.69 99 THR A CA 1
ATOM 783 C C . THR A 1 99 ? -0.672 -7.822 -4.020 1.00 93.69 99 THR A C 1
ATOM 785 O O . THR A 1 99 ? 0.471 -8.048 -4.416 1.00 93.69 99 THR A O 1
ATOM 788 N N . PHE A 1 100 ? -1.679 -8.651 -4.323 1.00 94.31 100 PHE A N 1
ATOM 789 C CA . PHE A 1 100 ? -1.479 -9.915 -5.047 1.00 94.31 100 PHE A CA 1
ATOM 790 C C . PHE A 1 100 ? -0.921 -9.710 -6.456 1.00 94.31 100 PHE A C 1
ATOM 792 O O . PHE A 1 100 ? -0.285 -10.611 -7.005 1.00 94.31 100 PHE A O 1
ATOM 799 N N . VAL A 1 101 ? -1.079 -8.514 -7.031 1.00 94.44 101 VAL A N 1
ATOM 800 C CA . VAL A 1 101 ? -0.467 -8.154 -8.317 1.00 94.44 101 VAL A CA 1
ATOM 801 C C . VAL A 1 101 ? 1.062 -8.227 -8.286 1.00 94.44 101 VAL A C 1
ATOM 803 O O . VAL A 1 101 ? 1.663 -8.520 -9.319 1.00 94.44 101 VAL A O 1
ATOM 806 N N . PHE A 1 102 ? 1.697 -8.045 -7.121 1.00 93.88 102 PHE A N 1
ATOM 807 C CA . PHE A 1 102 ? 3.154 -8.106 -6.982 1.00 93.88 102 PHE A CA 1
ATOM 808 C C . PHE A 1 102 ? 3.730 -9.498 -7.240 1.00 93.88 102 PHE A C 1
ATOM 810 O O . PHE A 1 102 ? 4.890 -9.606 -7.622 1.00 93.88 102 PHE A O 1
ATOM 817 N N . THR A 1 103 ? 2.918 -10.556 -7.149 1.00 91.44 103 THR A N 1
ATOM 818 C CA . THR A 1 103 ? 3.338 -11.927 -7.497 1.00 91.44 103 THR A CA 1
ATOM 819 C C . THR A 1 103 ? 3.735 -12.085 -8.970 1.00 91.44 10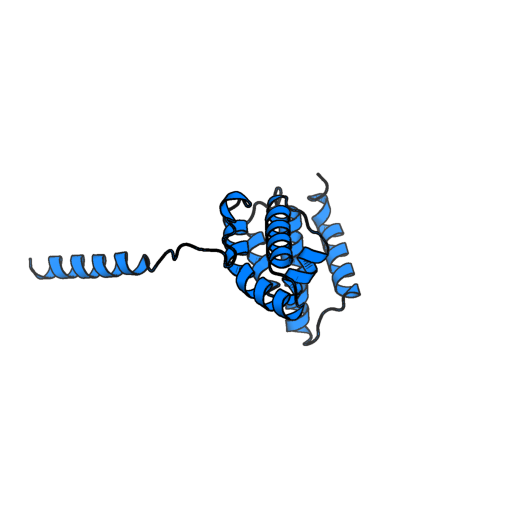3 THR A C 1
ATOM 821 O O . THR A 1 103 ? 4.402 -13.052 -9.331 1.00 91.44 103 THR A O 1
ATOM 824 N N . LYS A 1 104 ? 3.355 -11.125 -9.824 1.00 94.56 104 LYS A N 1
ATOM 825 C CA . LYS A 1 104 ? 3.715 -11.076 -11.248 1.00 94.56 104 LYS A CA 1
ATOM 826 C C . LYS A 1 104 ? 5.096 -10.461 -11.506 1.00 94.56 104 LYS A C 1
ATOM 828 O O . LYS A 1 104 ? 5.573 -10.526 -12.636 1.00 94.56 104 LYS A O 1
ATOM 833 N N . LEU A 1 105 ? 5.715 -9.828 -10.507 1.00 92.06 105 LEU A N 1
ATOM 834 C CA . LEU A 1 105 ? 7.057 -9.253 -10.628 1.00 92.06 105 LEU A CA 1
ATOM 835 C C . LEU A 1 105 ? 8.129 -10.357 -10.585 1.00 92.06 105 LEU A C 1
ATOM 837 O O . LEU A 1 105 ? 7.895 -11.388 -9.948 1.00 92.06 105 LEU A O 1
ATOM 841 N N . PRO A 1 106 ? 9.314 -10.155 -11.191 1.00 91.00 106 PRO A N 1
ATOM 842 C CA . PRO A 1 106 ? 10.446 -11.066 -11.026 1.00 91.00 106 PRO A CA 1
ATOM 843 C C . PRO A 1 106 ? 10.769 -11.254 -9.539 1.00 91.00 106 PRO A C 1
ATOM 845 O O . PRO A 1 106 ? 11.064 -10.290 -8.834 1.00 91.00 106 PRO A O 1
ATOM 848 N N . LYS A 1 107 ? 10.657 -12.490 -9.043 1.00 87.31 107 LYS A N 1
ATOM 849 C CA . LYS A 1 107 ? 10.762 -12.788 -7.606 1.00 87.31 107 LYS A CA 1
ATOM 850 C C . LYS A 1 107 ? 12.131 -12.413 -7.033 1.00 87.31 107 LYS A C 1
ATOM 852 O O . LYS A 1 107 ? 12.184 -11.903 -5.917 1.00 87.31 107 LYS A O 1
ATOM 857 N N . ASP A 1 108 ? 13.190 -12.637 -7.805 1.00 87.25 108 ASP A N 1
ATOM 858 C CA . ASP A 1 108 ? 14.571 -12.383 -7.387 1.00 87.25 108 ASP A CA 1
ATOM 859 C C . ASP A 1 108 ? 14.816 -10.883 -7.142 1.00 87.25 108 ASP A C 1
ATOM 861 O O . ASP A 1 108 ? 15.476 -10.514 -6.175 1.00 87.25 108 ASP A O 1
ATOM 865 N N . ASP A 1 109 ? 14.1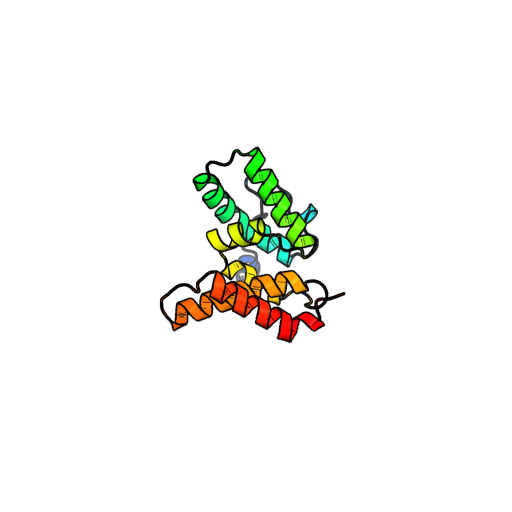84 -10.015 -7.940 1.00 86.44 109 ASP A N 1
ATOM 866 C CA . ASP A 1 109 ? 14.331 -8.557 -7.833 1.00 86.44 109 ASP A CA 1
ATOM 867 C C . ASP A 1 109 ? 13.323 -7.918 -6.854 1.00 86.44 109 ASP A C 1
ATOM 869 O O . ASP A 1 109 ? 13.609 -6.892 -6.235 1.00 86.44 109 ASP A O 1
ATOM 873 N N . TYR A 1 110 ? 12.130 -8.513 -6.697 1.00 90.06 110 TYR A N 1
ATOM 874 C CA . TYR A 1 110 ? 10.993 -7.945 -5.942 1.00 90.06 110 TYR A CA 1
ATOM 875 C C . TYR A 1 110 ? 10.547 -8.812 -4.768 1.00 90.06 110 TYR A C 1
ATOM 877 O O . TYR A 1 110 ? 9.367 -8.900 -4.415 1.00 90.06 110 TYR A O 1
ATOM 885 N N . SER A 1 111 ? 11.516 -9.468 -4.150 1.00 87.50 111 SER A N 1
ATOM 886 C CA . SER A 1 111 ? 11.309 -10.456 -3.105 1.00 87.50 111 SER A CA 1
ATOM 887 C C . SER A 1 111 ? 10.442 -9.914 -1.941 1.00 87.50 111 SER A C 1
ATOM 889 O O . SER A 1 111 ? 9.429 -10.518 -1.575 1.00 87.50 111 SER A O 1
ATOM 891 N N . ASN A 1 112 ? 10.707 -8.714 -1.418 1.00 86.88 112 ASN A N 1
ATOM 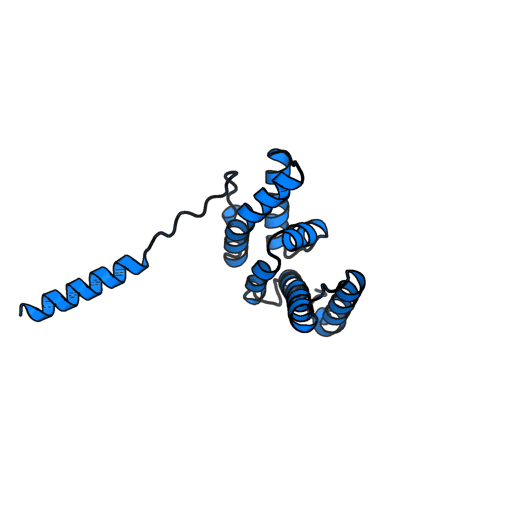892 C CA . ASN A 1 112 ? 9.896 -8.128 -0.346 1.00 86.88 112 ASN A CA 1
ATOM 893 C C . ASN A 1 112 ? 8.448 -7.828 -0.760 1.00 86.88 112 ASN A C 1
ATOM 895 O O . ASN A 1 112 ? 7.542 -8.016 0.050 1.00 86.88 112 ASN A O 1
ATOM 899 N N . LEU A 1 113 ? 8.187 -7.429 -2.005 1.00 91.31 113 LEU A N 1
ATOM 900 C CA . LEU A 1 113 ? 6.810 -7.241 -2.477 1.00 91.31 113 LEU A CA 1
ATOM 901 C C . LEU A 1 113 ? 6.057 -8.569 -2.618 1.00 91.31 113 LEU A C 1
ATOM 903 O O . LEU A 1 113 ? 4.869 -8.639 -2.297 1.00 91.31 113 LEU A O 1
ATOM 907 N N . HIS A 1 114 ? 6.746 -9.645 -3.009 1.00 91.00 114 HIS A N 1
ATOM 908 C CA . HIS A 1 114 ? 6.186 -11.002 -2.954 1.00 91.00 114 HIS A CA 1
ATOM 909 C C . HIS A 1 114 ? 5.850 -11.412 -1.516 1.00 91.00 114 HIS A C 1
ATOM 911 O O . HIS A 1 114 ? 4.788 -11.979 -1.273 1.00 91.00 114 HIS A O 1
ATOM 917 N N . LEU A 1 115 ? 6.719 -11.093 -0.550 1.00 87.56 115 LEU A N 1
ATOM 918 C CA . LEU A 1 115 ? 6.453 -11.337 0.874 1.00 87.56 115 LEU A CA 1
ATOM 919 C C . LEU A 1 115 ? 5.219 -10.579 1.370 1.00 87.56 115 LEU A C 1
ATOM 921 O O . LEU A 1 115 ? 4.446 -11.132 2.151 1.00 87.56 115 LEU A O 1
ATOM 925 N N . LEU A 1 116 ? 5.034 -9.334 0.930 1.00 87.88 116 LEU A N 1
ATOM 926 C CA . LEU A 1 116 ? 3.860 -8.536 1.274 1.00 87.88 116 LEU A CA 1
ATOM 927 C C . LEU A 1 116 ? 2.573 -9.173 0.743 1.00 87.88 116 LEU A C 1
ATOM 929 O O . LEU A 1 116 ? 1.609 -9.335 1.493 1.00 87.88 116 LEU A O 1
ATOM 933 N N . ALA A 1 117 ? 2.581 -9.567 -0.532 1.00 91.62 117 ALA A N 1
ATOM 934 C CA . ALA A 1 117 ? 1.454 -10.238 -1.170 1.00 91.62 117 ALA A CA 1
ATOM 935 C C . ALA A 1 117 ? 1.094 -11.539 -0.444 1.00 91.62 117 ALA A C 1
ATOM 937 O O . ALA A 1 117 ? -0.067 -11.792 -0.125 1.00 91.62 117 ALA A O 1
ATOM 938 N N . GLU A 1 118 ? 2.107 -12.339 -0.119 1.00 88.25 118 GLU A N 1
ATOM 939 C CA . GLU A 1 118 ? 1.931 -13.597 0.594 1.00 88.25 118 GLU A CA 1
ATOM 940 C C . GLU A 1 118 ? 1.378 -13.398 2.010 1.00 88.25 118 GLU A C 1
ATOM 942 O O . GLU A 1 118 ? 0.478 -14.124 2.433 1.00 88.25 118 GLU A O 1
ATOM 947 N N . TYR A 1 119 ? 1.880 -12.396 2.737 1.00 86.50 119 TYR A N 1
ATOM 948 C CA . TYR A 1 119 ? 1.394 -12.051 4.071 1.00 86.50 119 TYR A CA 1
ATOM 949 C C . TYR A 1 119 ? -0.117 -11.796 4.065 1.00 86.50 119 TYR A C 1
ATOM 951 O O . TYR A 1 119 ? -0.856 -12.367 4.872 1.00 86.50 119 TYR A O 1
ATOM 959 N N . PHE A 1 120 ? -0.594 -10.973 3.130 1.00 89.25 120 PHE A N 1
ATOM 960 C CA . PHE A 1 120 ? -2.018 -10.675 3.022 1.00 89.25 120 PHE A CA 1
ATOM 961 C C . PHE A 1 120 ? -2.836 -11.857 2.505 1.00 89.25 120 PHE A C 1
ATOM 963 O O . PHE A 1 120 ? -3.954 -12.069 2.981 1.00 89.25 120 PHE A O 1
ATOM 970 N N . ARG A 1 121 ? -2.263 -12.687 1.626 1.00 90.44 121 ARG A N 1
ATOM 971 C CA . ARG A 1 121 ? -2.902 -13.915 1.140 1.00 90.44 121 ARG A CA 1
ATOM 972 C C . ARG A 1 121 ? -3.181 -14.883 2.282 1.00 90.44 121 ARG A C 1
ATOM 974 O O . ARG A 1 121 ? -4.313 -15.332 2.430 1.00 90.44 121 ARG A O 1
ATOM 981 N N . GLN A 1 122 ? -2.200 -15.129 3.147 1.00 86.00 122 GLN A N 1
ATOM 982 C CA . GLN A 1 122 ? -2.363 -16.014 4.305 1.00 86.00 122 GLN A CA 1
ATOM 983 C C . GLN A 1 122 ? -3.424 -15.501 5.284 1.00 86.00 122 GLN A C 1
ATOM 985 O O . GLN A 1 122 ? -4.218 -16.285 5.804 1.00 86.00 122 GLN A O 1
ATOM 990 N N . LYS A 1 123 ? -3.482 -14.183 5.522 1.00 84.88 123 LYS A N 1
ATOM 991 C CA . LYS A 1 123 ? -4.525 -13.590 6.375 1.00 84.88 123 LYS A CA 1
ATOM 992 C C . LYS A 1 123 ? -5.918 -13.766 5.778 1.00 84.88 123 LYS A C 1
ATOM 994 O O . LYS A 1 123 ? -6.839 -14.106 6.521 1.00 84.88 123 LYS A O 1
ATOM 999 N N . LYS A 1 124 ? -6.062 -13.572 4.464 1.00 89.69 124 LYS A N 1
ATOM 1000 C CA . LYS A 1 124 ? -7.318 -13.809 3.744 1.00 89.69 124 LYS A CA 1
ATOM 1001 C C . LYS A 1 124 ? -7.737 -15.274 3.845 1.00 89.69 124 LYS A C 1
ATOM 1003 O O . LYS A 1 124 ? -8.833 -15.557 4.307 1.00 8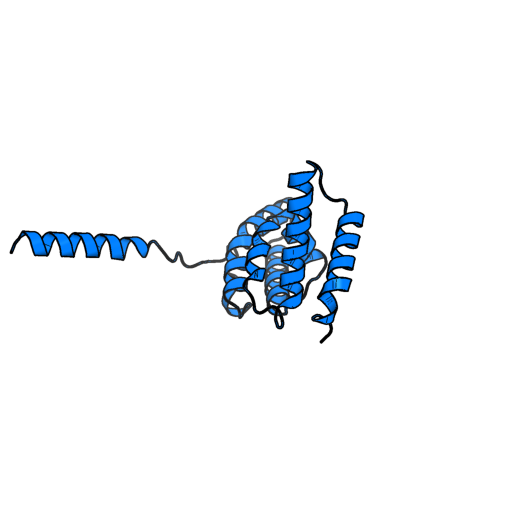9.69 124 LYS A O 1
ATOM 1008 N N . GLU A 1 125 ? -6.846 -16.200 3.497 1.00 89.06 125 GLU A N 1
ATOM 1009 C CA . GLU A 1 125 ? -7.112 -17.644 3.551 1.00 89.06 125 GLU A CA 1
ATOM 1010 C C . GLU A 1 125 ? -7.506 -18.107 4.961 1.00 89.06 125 GLU A C 1
ATOM 1012 O O . GLU A 1 125 ? -8.415 -18.923 5.120 1.00 89.06 125 GLU A O 1
ATOM 1017 N N . TYR A 1 126 ? -6.866 -17.563 6.000 1.00 84.88 126 TYR A N 1
ATOM 1018 C CA . TYR A 1 126 ? -7.238 -17.847 7.383 1.00 84.88 126 TYR A CA 1
ATOM 1019 C C . TYR A 1 126 ? -8.636 -17.316 7.722 1.00 84.88 126 TYR A C 1
ATOM 1021 O O . TYR A 1 126 ? -9.459 -18.059 8.258 1.00 84.88 126 TYR A O 1
ATOM 1029 N N . LYS A 1 127 ? -8.929 -16.057 7.377 1.00 85.88 127 LYS A N 1
ATOM 1030 C CA . LYS A 1 127 ? -10.245 -15.446 7.607 1.00 85.88 127 LYS A CA 1
ATOM 1031 C C . LYS A 1 127 ? -11.353 -16.207 6.882 1.00 85.88 127 LYS A C 1
ATOM 1033 O O . LYS A 1 127 ? -12.376 -16.502 7.494 1.00 85.88 127 LYS A O 1
ATOM 1038 N N . ASP A 1 128 ? -11.118 -16.594 5.633 1.00 89.25 128 ASP A N 1
ATOM 1039 C CA . ASP A 1 128 ? -12.057 -17.375 4.824 1.00 89.25 128 ASP A CA 1
ATOM 1040 C C . ASP A 1 128 ? -12.312 -18.763 5.432 1.00 89.25 128 ASP A C 1
ATOM 1042 O O . ASP A 1 128 ? -13.438 -19.257 5.418 1.00 89.25 128 ASP A O 1
ATOM 1046 N N . LYS A 1 129 ? -11.277 -19.396 6.000 1.00 89.00 129 LYS A N 1
ATOM 1047 C CA . LYS A 1 129 ? -11.371 -20.744 6.574 1.00 89.00 129 LYS A CA 1
ATOM 1048 C C . LYS A 1 129 ? -11.997 -20.779 7.968 1.00 89.00 129 LYS A C 1
ATOM 1050 O O . LYS A 1 129 ? -12.722 -21.722 8.280 1.00 89.00 129 LYS A O 1
ATOM 1055 N N . TYR A 1 130 ? -11.675 -19.810 8.819 1.00 86.06 130 TYR A N 1
ATOM 1056 C CA . TYR A 1 130 ? -12.018 -19.843 10.245 1.00 86.06 130 TYR A CA 1
ATOM 1057 C C . TYR A 1 130 ? -13.064 -18.797 10.649 1.00 86.06 130 TYR A C 1
ATOM 1059 O O . TYR A 1 130 ? -13.536 -18.823 11.783 1.00 86.06 130 TYR A O 1
ATOM 1067 N N . GLY A 1 131 ? -13.434 -17.877 9.753 1.00 86.12 131 GLY A N 1
ATOM 1068 C CA . GLY A 1 131 ? -14.409 -16.813 10.017 1.00 86.12 131 GLY A CA 1
ATOM 1069 C C . GLY A 1 131 ? -13.920 -15.732 10.988 1.00 86.12 131 GLY A C 1
ATOM 1070 O O . GLY A 1 131 ? -14.686 -14.840 11.347 1.00 86.12 131 GLY A O 1
ATOM 1071 N N . VAL A 1 132 ? -12.658 -15.797 11.416 1.00 84.25 132 VAL A N 1
ATOM 1072 C CA . VAL A 1 132 ? -12.029 -14.863 12.356 1.00 84.25 132 VAL A CA 1
ATOM 1073 C C . VAL A 1 132 ? -10.699 -14.375 11.802 1.00 84.25 132 VAL A C 1
ATOM 1075 O O . VAL A 1 132 ? -10.046 -15.062 11.017 1.00 84.25 132 VAL A O 1
ATOM 1078 N N . GLU A 1 133 ? -10.290 -13.172 12.196 1.00 82.00 133 GLU A N 1
ATOM 1079 C CA . GLU A 1 133 ? -9.021 -12.616 11.735 1.00 82.00 133 GLU A CA 1
ATOM 1080 C C . GLU A 1 133 ? -7.833 -13.297 12.415 1.00 82.00 133 GLU A C 1
ATOM 1082 O O . GLU A 1 133 ? -7.862 -13.590 13.610 1.00 82.00 133 GLU A O 1
ATOM 1087 N N . LEU A 1 134 ? -6.772 -13.525 11.638 1.00 78.81 134 LEU A N 1
ATOM 1088 C CA . LEU A 1 134 ? -5.499 -14.003 12.159 1.00 78.81 134 LEU A CA 1
ATOM 1089 C C . LEU A 1 134 ? -4.943 -12.950 13.125 1.00 78.81 134 LEU A C 1
ATOM 1091 O O . LEU A 1 134 ? -4.783 -11.784 12.739 1.00 78.81 134 LEU A O 1
ATOM 1095 N N . THR A 1 135 ? -4.636 -13.342 14.364 1.00 77.38 135 THR A N 1
ATOM 1096 C CA . THR A 1 135 ? -4.066 -12.397 15.330 1.00 77.38 135 THR A CA 1
ATOM 1097 C C . THR A 1 135 ? -2.713 -11.888 14.836 1.00 77.38 135 THR A C 1
ATOM 1099 O O . THR A 1 135 ? -2.034 -12.525 14.026 1.00 77.38 135 THR A O 1
ATOM 1102 N N . LYS A 1 136 ? -2.285 -10.723 15.330 1.00 67.75 136 LYS A N 1
ATOM 1103 C CA . LYS A 1 136 ? -0.999 -10.133 14.937 1.00 67.75 136 LYS A CA 1
ATOM 1104 C C . LYS A 1 136 ? 0.177 -11.082 15.206 1.00 67.75 136 LYS A C 1
ATOM 1106 O O . LYS A 1 136 ? 1.049 -11.229 14.357 1.00 67.75 136 LYS A O 1
ATOM 1111 N N . GLU A 1 137 ? 0.159 -11.767 16.344 1.00 73.25 137 GLU A N 1
ATOM 1112 C CA . GLU A 1 137 ? 1.201 -12.712 16.757 1.00 73.25 137 GLU A CA 1
ATOM 1113 C C . GLU A 1 137 ? 1.224 -13.976 15.889 1.00 73.25 137 GLU A C 1
ATOM 1115 O O . GLU A 1 137 ? 2.295 -14.477 15.541 1.00 73.25 137 GLU A O 1
ATOM 1120 N N . GLU A 1 138 ? 0.057 -14.493 15.501 1.00 67.62 138 GLU A N 1
ATOM 1121 C CA . GLU A 1 138 ? -0.045 -15.624 14.574 1.00 67.62 138 GLU A CA 1
ATOM 1122 C C . GLU A 1 138 ? 0.398 -15.231 13.163 1.00 67.62 138 GLU A C 1
ATOM 1124 O O . GLU A 1 138 ? 1.129 -15.980 12.515 1.00 67.62 138 GLU A O 1
ATOM 1129 N N . ALA A 1 139 ? 0.042 -14.027 12.713 1.00 69.06 139 ALA A N 1
ATOM 1130 C CA . ALA A 1 139 ? 0.475 -13.482 11.430 1.00 69.06 139 ALA A CA 1
ATOM 1131 C C . ALA A 1 139 ? 1.997 -13.299 11.368 1.00 69.06 139 ALA A C 1
ATOM 1133 O O . ALA A 1 139 ? 2.631 -13.670 10.380 1.00 69.06 139 ALA A O 1
ATOM 1134 N N . GLU A 1 140 ? 2.606 -12.778 12.434 1.00 68.62 140 GLU A N 1
ATOM 1135 C CA . GLU A 1 140 ? 4.059 -12.623 12.541 1.00 68.62 140 GLU A CA 1
ATOM 1136 C C . GLU A 1 140 ? 4.783 -13.976 12.577 1.00 68.62 140 GLU A C 1
ATOM 1138 O O . GLU A 1 140 ? 5.834 -14.125 11.948 1.00 68.62 140 GLU A O 1
ATOM 1143 N N . LYS A 1 141 ? 4.220 -14.991 13.247 1.00 72.19 141 LYS A N 1
ATOM 1144 C CA . LYS A 1 141 ? 4.768 -16.359 13.244 1.00 72.19 141 LYS A CA 1
ATOM 1145 C C . LYS A 1 141 ? 4.711 -16.996 11.857 1.00 72.19 141 LYS A C 1
ATOM 1147 O O . LYS A 1 141 ? 5.726 -17.540 11.418 1.00 72.19 141 LYS A O 1
ATOM 1152 N N . SER A 1 142 ? 3.582 -16.897 11.158 1.00 64.44 142 SER A N 1
ATOM 1153 C CA . SER A 1 142 ? 3.425 -17.426 9.795 1.00 64.44 142 SER A CA 1
ATOM 1154 C C . SER A 1 142 ? 4.363 -16.732 8.810 1.00 64.44 142 SER A C 1
ATOM 1156 O O . SER A 1 142 ? 5.054 -17.396 8.037 1.00 64.44 142 SER A O 1
ATOM 1158 N N . LEU A 1 143 ? 4.504 -15.407 8.916 1.00 67.25 143 LEU A N 1
ATOM 1159 C CA . LEU A 1 143 ? 5.447 -14.645 8.100 1.00 67.25 143 LEU A CA 1
ATOM 1160 C C . LEU A 1 143 ? 6.903 -15.014 8.405 1.00 67.25 143 LEU A C 1
ATOM 1162 O O . LEU A 1 143 ? 7.712 -15.157 7.490 1.00 67.25 143 LEU A O 1
ATOM 1166 N N . LYS A 1 144 ? 7.258 -15.189 9.683 1.00 71.50 144 LYS A N 1
ATOM 1167 C CA . LYS A 1 144 ? 8.599 -15.629 10.089 1.00 71.50 144 LYS A CA 1
ATOM 1168 C C . LYS A 1 144 ? 8.907 -17.027 9.559 1.00 71.50 144 LYS A C 1
ATOM 1170 O O . LYS A 1 144 ? 10.025 -17.260 9.111 1.00 71.50 144 LYS A O 1
ATOM 1175 N N . LEU A 1 145 ? 7.931 -17.933 9.575 1.00 62.03 145 LEU A N 1
ATOM 1176 C CA . LEU A 1 145 ? 8.061 -19.268 8.999 1.00 62.03 145 LEU A CA 1
ATOM 1177 C C . LEU A 1 145 ? 8.234 -19.202 7.479 1.00 62.03 145 LEU A C 1
ATOM 1179 O O . LEU A 1 145 ? 9.137 -19.843 6.953 1.00 62.03 145 LEU A O 1
ATOM 1183 N N . TYR A 1 146 ? 7.451 -18.379 6.782 1.00 63.38 146 TYR A N 1
ATOM 1184 C CA . TYR A 1 146 ? 7.617 -18.175 5.344 1.00 63.38 146 TYR A CA 1
ATOM 1185 C C . TYR A 1 146 ? 9.008 -17.610 5.016 1.00 63.38 146 TYR A C 1
ATOM 1187 O O . TYR A 1 146 ? 9.712 -18.150 4.169 1.00 63.38 146 TYR A O 1
ATOM 1195 N N . LYS A 1 147 ? 9.480 -16.598 5.756 1.00 66.88 147 LYS A N 1
ATOM 1196 C CA . LYS A 1 147 ? 10.862 -16.100 5.648 1.00 66.88 147 LYS A CA 1
ATOM 1197 C C . LYS A 1 147 ? 11.903 -17.171 5.991 1.00 66.88 147 LYS A C 1
ATOM 1199 O O . LYS A 1 147 ? 12.969 -17.184 5.403 1.00 66.88 147 LYS A O 1
ATOM 1204 N N . ALA A 1 148 ? 11.644 -18.087 6.914 1.00 66.06 148 ALA A N 1
ATOM 1205 C CA . ALA A 1 148 ? 12.593 -19.158 7.217 1.00 66.06 148 ALA A CA 1
ATOM 1206 C C . ALA A 1 148 ? 12.646 -20.230 6.112 1.00 66.06 148 ALA A C 1
ATOM 1208 O O . ALA A 1 148 ? 13.719 -20.754 5.816 1.00 66.06 148 ALA A O 1
ATOM 1209 N N . LEU A 1 149 ? 11.498 -20.549 5.508 1.00 50.00 149 LEU A N 1
ATOM 1210 C CA . LEU A 1 149 ? 11.358 -21.589 4.486 1.00 50.00 149 LEU A CA 1
ATOM 1211 C C . LEU A 1 149 ? 11.765 -21.114 3.091 1.00 50.00 149 LEU A C 1
ATOM 1213 O O . LEU A 1 149 ? 12.348 -21.879 2.330 1.00 50.00 149 LEU A O 1
ATOM 1217 N N . PHE A 1 150 ? 11.479 -19.855 2.776 1.00 54.81 150 PHE A N 1
ATOM 1218 C CA . PHE A 1 150 ? 11.672 -19.282 1.448 1.00 54.81 150 PHE A CA 1
ATOM 1219 C C . PHE A 1 150 ? 12.670 -18.120 1.452 1.00 54.81 150 PHE A C 1
ATOM 1221 O O . PHE A 1 150 ? 13.222 -17.807 0.410 1.00 54.81 150 PHE A O 1
ATOM 1228 N N . GLY A 1 151 ? 12.983 -17.529 2.611 1.00 51.56 151 GLY A N 1
ATOM 1229 C CA . GLY A 1 151 ? 13.870 -16.363 2.755 1.00 51.56 151 GLY A CA 1
ATOM 1230 C C . GLY A 1 151 ? 15.360 -16.607 2.524 1.00 51.56 151 GLY A C 1
ATOM 1231 O O . GLY A 1 151 ? 16.135 -15.657 2.602 1.00 51.56 151 GLY A O 1
ATOM 1232 N N . LYS A 1 152 ? 15.793 -17.841 2.226 1.00 49.78 152 LYS A N 1
ATOM 1233 C CA . LYS A 1 152 ? 17.169 -18.075 1.752 1.00 49.78 152 LYS A CA 1
ATOM 1234 C C . LYS A 1 152 ? 17.435 -17.407 0.397 1.00 49.78 152 LYS A C 1
ATOM 1236 O O . LYS A 1 152 ? 18.570 -17.017 0.167 1.00 49.78 152 LYS A O 1
ATOM 1241 N N . ASP A 1 153 ? 16.393 -17.169 -0.402 1.00 47.69 153 ASP A N 1
ATOM 1242 C CA . ASP A 1 153 ? 16.464 -16.384 -1.646 1.00 47.69 153 ASP A CA 1
ATOM 1243 C C . ASP A 1 153 ? 16.364 -14.857 -1.402 1.00 47.69 153 ASP A C 1
ATOM 1245 O O . ASP A 1 153 ? 16.293 -14.078 -2.342 1.00 47.69 153 ASP A O 1
ATOM 1249 N N . TYR A 1 154 ? 16.297 -14.410 -0.138 1.00 46.66 154 TYR A N 1
ATOM 1250 C CA . TYR A 1 154 ? 15.935 -13.034 0.251 1.00 46.66 154 TYR A CA 1
ATOM 1251 C C . TYR A 1 154 ? 17.039 -12.329 1.060 1.00 46.66 154 TYR A C 1
ATOM 1253 O O . TYR A 1 154 ? 16.827 -11.231 1.569 1.00 46.66 154 TYR A O 1
ATOM 1261 N N . ASN A 1 155 ? 18.206 -12.968 1.190 1.00 34.59 155 ASN A N 1
ATOM 1262 C CA . ASN A 1 155 ? 19.421 -12.386 1.756 1.00 34.59 155 ASN A CA 1
ATOM 1263 C C . ASN A 1 155 ? 20.468 -12.229 0.643 1.00 34.59 155 ASN A C 1
ATOM 1265 O O . ASN A 1 155 ? 21.452 -12.968 0.619 1.00 34.59 155 ASN A O 1
ATOM 1269 N N . HIS A 1 156 ? 20.249 -11.288 -0.272 1.00 37.41 156 HIS A N 1
ATOM 1270 C CA . HIS A 1 156 ? 21.299 -10.736 -1.127 1.00 37.41 156 HIS A CA 1
ATOM 1271 C C . HIS A 1 156 ? 21.166 -9.220 -1.185 1.00 37.41 156 HIS A C 1
ATOM 1273 O O . HIS A 1 156 ? 20.025 -8.741 -1.360 1.00 37.41 156 HIS A O 1
#

pLDDT: mean 80.49, std 17.78, range [34.59, 97.56]

Foldseek 3Di:
DVVVVVVVVVVVVVVVVVPPDPPPLAAPLRDDLVVQAVDVLLSVLLSVQLVQLVVVVVVVVDDPVRSVVVSSVLSNCQNQLHDDPVNLVSCVNGPQCSLLSLVPDDCLRNVSSVLSNVLSVVQVVCCVVPVDGQDPVNSVVVSVVCCVVPVVSVDD

Secondary structure (DSSP, 8-state):
-HHHHHHHHHHHHHHHTT---------TT---HHHH-SSHHHHHHHHHHHHHHHHHHHHTT--HHHHHHHHHHHHHHHHTT---HHHHHHHHTT-GGGGGGGGGS-TTTSHHHHHHHHHHHHHHHHHHHHSSPPPHHHHHHHHHHHHHHHGGGG--

Organism: Pseudoalteromonas piscicida (NCBI:txid43662)